Protein AF-A0A416JND5-F1 (afdb_monomer_lite)

Structure (mmCIF, N/CA/C/O backbone):
data_AF-A0A416JND5-F1
#
_entry.id   AF-A0A416JND5-F1
#
loop_
_atom_site.group_PDB
_atom_site.id
_atom_site.type_symbol
_atom_site.label_atom_id
_atom_site.label_alt_id
_atom_site.label_comp_id
_atom_site.label_asym_id
_atom_site.label_entity_id
_atom_site.label_seq_id
_atom_site.pdbx_PDB_ins_code
_atom_site.Cartn_x
_atom_site.Cartn_y
_atom_site.Cartn_z
_atom_site.occupancy
_atom_site.B_iso_or_equiv
_atom_site.auth_seq_id
_atom_site.auth_comp_id
_atom_site.auth_asym_id
_atom_site.auth_atom_id
_atom_site.pdbx_PDB_model_num
ATOM 1 N N . MET A 1 1 ? 14.324 0.500 -22.548 1.00 83.44 1 MET A N 1
ATOM 2 C CA . MET A 1 1 ? 14.168 0.278 -21.095 1.00 83.44 1 MET A CA 1
ATOM 3 C C . MET A 1 1 ? 13.022 1.147 -20.618 1.00 83.44 1 MET A C 1
ATOM 5 O O . MET A 1 1 ? 13.041 2.337 -20.909 1.00 83.44 1 MET A O 1
ATOM 9 N N . VAL A 1 2 ? 12.018 0.563 -19.969 1.00 88.62 2 VAL A N 1
ATOM 10 C CA . VAL A 1 2 ? 10.884 1.309 -19.400 1.00 88.62 2 VAL A CA 1
ATOM 11 C C . VAL A 1 2 ? 11.303 1.846 -18.028 1.00 88.62 2 VAL A C 1
ATOM 13 O O . VAL A 1 2 ? 12.015 1.160 -17.300 1.00 88.62 2 VAL A O 1
ATOM 16 N N . THR A 1 3 ? 10.933 3.083 -17.689 1.00 94.38 3 THR A N 1
ATOM 17 C CA . THR A 1 3 ? 11.276 3.712 -16.400 1.00 94.38 3 THR A CA 1
ATOM 18 C C . THR A 1 3 ? 10.143 4.614 -15.922 1.00 94.38 3 THR A C 1
ATOM 20 O O . THR A 1 3 ? 9.419 5.184 -16.734 1.00 94.38 3 THR A O 1
ATOM 23 N N . GLY A 1 4 ? 10.024 4.801 -14.607 1.00 94.75 4 GLY A N 1
ATOM 24 C CA . GLY A 1 4 ? 8.993 5.650 -14.015 1.00 94.75 4 GLY A CA 1
ATOM 25 C C . GLY A 1 4 ? 7.596 5.029 -14.066 1.00 94.75 4 GLY A C 1
ATOM 26 O O . GLY A 1 4 ? 7.442 3.817 -14.215 1.00 94.75 4 GLY A O 1
ATOM 27 N N . LYS A 1 5 ? 6.576 5.876 -13.889 1.00 95.94 5 LYS A N 1
ATOM 28 C CA . LYS A 1 5 ? 5.170 5.453 -13.891 1.00 95.94 5 LYS A CA 1
ATOM 29 C C . LYS A 1 5 ? 4.791 4.906 -15.262 1.00 95.94 5 LYS A C 1
ATOM 31 O O . LYS A 1 5 ? 5.008 5.589 -16.259 1.00 95.94 5 LYS A O 1
ATOM 36 N N . THR A 1 6 ? 4.226 3.710 -15.288 1.00 96.62 6 THR A N 1
ATOM 37 C CA . THR A 1 6 ? 3.816 3.026 -16.515 1.00 96.62 6 THR A CA 1
ATOM 38 C C . THR A 1 6 ? 2.480 2.346 -16.276 1.00 96.62 6 THR A C 1
ATOM 40 O O . THR A 1 6 ? 2.327 1.654 -15.275 1.00 96.62 6 THR A O 1
ATOM 43 N N . THR A 1 7 ? 1.544 2.531 -17.199 1.00 96.25 7 THR A N 1
ATOM 44 C CA . THR A 1 7 ? 0.264 1.824 -17.215 1.00 96.25 7 THR A CA 1
ATOM 45 C C . THR A 1 7 ? 0.305 0.794 -18.336 1.00 96.25 7 THR A C 1
ATOM 47 O O . THR A 1 7 ? 0.733 1.119 -19.446 1.00 96.25 7 THR A O 1
ATOM 50 N N . VAL A 1 8 ? -0.086 -0.437 -18.029 1.00 94.69 8 VAL A N 1
ATOM 51 C CA . VAL A 1 8 ? -0.178 -1.557 -18.966 1.00 94.69 8 VAL A CA 1
ATOM 52 C C . VAL A 1 8 ? -1.628 -2.012 -18.980 1.00 94.69 8 VAL A C 1
ATOM 54 O O . VAL A 1 8 ? -2.208 -2.207 -17.919 1.00 94.69 8 VAL A O 1
ATOM 57 N N . GLU A 1 9 ? -2.196 -2.149 -20.171 1.00 95.50 9 GLU A N 1
ATOM 58 C CA . GLU A 1 9 ? -3.510 -2.751 -20.374 1.00 95.50 9 GLU A CA 1
ATOM 59 C C . GLU A 1 9 ? -3.294 -4.148 -20.956 1.00 95.50 9 GLU A C 1
ATOM 61 O O . GLU A 1 9 ? -2.594 -4.281 -21.965 1.00 95.50 9 GLU A O 1
ATOM 66 N N . ASP A 1 10 ? -3.844 -5.172 -20.308 1.00 92.19 10 ASP A N 1
ATOM 67 C CA . ASP A 1 10 ? -3.801 -6.557 -20.781 1.00 92.19 10 ASP A CA 1
ATOM 68 C C . ASP A 1 10 ? -5.171 -7.202 -20.570 1.00 92.19 10 ASP A C 1
ATOM 70 O O . ASP A 1 10 ? -5.701 -7.193 -19.466 1.00 92.19 10 ASP A O 1
ATOM 74 N N . ASP A 1 11 ? -5.775 -7.686 -21.653 1.00 93.25 11 ASP A N 1
ATOM 75 C CA . ASP A 1 11 ? -7.131 -8.261 -21.678 1.00 93.25 11 ASP A CA 1
ATOM 76 C C . ASP A 1 11 ? -8.223 -7.409 -20.982 1.00 93.25 11 ASP A C 1
ATOM 78 O O . ASP A 1 11 ? -9.166 -7.924 -20.388 1.00 93.25 11 ASP A O 1
ATOM 82 N N . GLY A 1 12 ? -8.103 -6.077 -21.061 1.00 89.88 12 GLY A N 1
ATOM 83 C CA . GLY A 1 12 ? -9.039 -5.126 -20.447 1.00 89.88 12 GLY A CA 1
ATOM 84 C C . GLY A 1 12 ? -8.749 -4.784 -18.981 1.00 89.88 12 GLY A C 1
ATOM 85 O O . GLY A 1 12 ? -9.394 -3.887 -18.438 1.00 89.88 12 GLY A O 1
ATOM 86 N N . GLU A 1 13 ? -7.754 -5.425 -18.369 1.00 90.50 13 GLU A N 1
ATOM 87 C CA . GLU A 1 13 ? -7.263 -5.111 -17.028 1.00 90.50 13 GLU A CA 1
ATOM 88 C C . GLU A 1 13 ? -6.159 -4.051 -17.088 1.00 90.50 13 GLU A C 1
ATOM 90 O O . GLU A 1 13 ? -5.294 -4.072 -17.968 1.00 90.50 13 GLU A O 1
ATOM 95 N N . ILE A 1 14 ? -6.180 -3.105 -16.144 1.00 92.62 14 ILE A N 1
ATOM 96 C CA . ILE A 1 14 ? -5.231 -1.987 -16.092 1.00 92.62 14 ILE A CA 1
ATOM 97 C C . ILE A 1 14 ? -4.285 -2.161 -14.907 1.00 92.62 14 ILE A C 1
ATOM 99 O O . ILE A 1 14 ? -4.651 -1.927 -13.759 1.00 92.62 14 ILE A O 1
ATOM 103 N N . TYR A 1 15 ? -3.018 -2.402 -15.217 1.00 94.75 15 TYR A N 1
ATOM 104 C CA . TYR A 1 15 ? -1.936 -2.500 -14.246 1.00 94.75 15 TYR A CA 1
ATOM 105 C C . TYR A 1 15 ? -1.099 -1.219 -14.233 1.00 94.75 15 TYR A C 1
ATOM 107 O O . TYR A 1 15 ? -0.720 -0.672 -15.274 1.00 94.75 15 TYR A O 1
ATOM 115 N N . ASN A 1 16 ? -0.781 -0.712 -13.048 1.00 96.81 16 ASN A N 1
ATOM 116 C CA . ASN A 1 16 ? -0.055 0.532 -12.836 1.00 96.81 16 ASN A CA 1
ATOM 117 C C . ASN A 1 16 ? 1.250 0.282 -12.077 1.00 96.81 16 ASN A C 1
ATOM 119 O O . ASN A 1 16 ? 1.274 0.145 -10.861 1.00 96.81 16 ASN A O 1
ATOM 123 N N . TYR A 1 17 ? 2.374 0.359 -12.779 1.00 97.62 17 TYR A N 1
ATOM 124 C CA . TYR A 1 17 ? 3.701 0.100 -12.227 1.00 97.62 17 TYR A CA 1
ATOM 125 C C . TYR A 1 17 ? 4.507 1.381 -12.015 1.00 97.62 17 TYR A C 1
ATOM 127 O O . TYR A 1 17 ? 4.293 2.416 -12.659 1.00 97.62 17 TYR A O 1
ATOM 135 N N . TYR A 1 18 ? 5.543 1.277 -11.184 1.00 97.69 18 TYR A N 1
ATOM 136 C CA . TYR A 1 18 ? 6.674 2.197 -11.207 1.00 97.69 18 TYR A CA 1
ATOM 137 C C . TYR A 1 18 ? 7.955 1.422 -11.497 1.00 97.69 18 TYR A C 1
ATOM 139 O O . TYR A 1 18 ? 8.383 0.603 -10.693 1.00 97.69 18 TYR A O 1
ATOM 147 N N . PHE A 1 19 ? 8.607 1.716 -12.617 1.00 97.19 19 PHE A N 1
ATOM 148 C CA . PHE A 1 19 ? 9.883 1.105 -12.980 1.00 97.19 19 PHE A CA 1
ATOM 149 C C . PHE A 1 19 ? 11.061 1.909 -12.422 1.00 97.19 19 PHE A C 1
ATOM 151 O O . PHE A 1 19 ? 11.124 3.136 -12.576 1.00 97.19 19 PHE A O 1
ATOM 158 N N . ASP A 1 20 ? 12.017 1.228 -11.786 1.00 94.56 20 ASP A N 1
ATOM 159 C CA . ASP A 1 20 ? 13.251 1.844 -11.310 1.00 94.56 20 ASP A CA 1
ATOM 160 C C . ASP A 1 20 ? 13.988 2.540 -12.462 1.00 94.56 20 ASP A C 1
ATOM 162 O O . ASP A 1 20 ? 14.156 1.993 -13.553 1.00 94.56 20 ASP A O 1
ATOM 166 N N . LYS A 1 21 ? 14.445 3.771 -12.222 1.00 91.19 21 LYS A N 1
ATOM 167 C CA . LYS A 1 21 ? 15.022 4.611 -13.282 1.00 91.19 21 LYS A CA 1
ATOM 168 C C . LYS A 1 21 ? 16.394 4.138 -13.759 1.00 91.19 21 LYS A C 1
ATOM 170 O O . LYS A 1 21 ? 16.810 4.533 -14.844 1.00 91.19 21 LYS A O 1
ATOM 175 N N . LYS A 1 22 ? 17.111 3.360 -12.948 1.00 91.88 22 LYS A N 1
ATOM 176 C CA . LYS A 1 22 ? 18.462 2.882 -13.260 1.00 91.88 22 LYS A CA 1
ATOM 177 C C . LYS A 1 22 ? 18.431 1.460 -13.803 1.00 91.88 22 LYS A C 1
ATOM 179 O O . LYS A 1 22 ? 19.137 1.168 -14.759 1.00 91.88 22 LYS A O 1
ATOM 184 N N . LEU A 1 23 ? 17.630 0.602 -13.181 1.00 92.06 23 LEU A N 1
ATOM 185 C CA . LEU A 1 23 ? 17.584 -0.830 -13.451 1.00 92.06 23 LEU A CA 1
ATOM 186 C C . LEU A 1 23 ? 16.500 -1.212 -14.465 1.00 92.06 23 LEU A C 1
ATOM 188 O O . LEU A 1 23 ? 16.602 -2.268 -15.080 1.00 92.06 23 LEU A O 1
ATOM 192 N N . GLY A 1 24 ? 15.466 -0.382 -14.646 1.00 93.31 24 GLY A N 1
ATOM 193 C CA . GLY A 1 24 ? 14.378 -0.661 -15.586 1.00 93.31 24 GLY A CA 1
ATOM 194 C C . GLY A 1 24 ? 13.488 -1.838 -15.188 1.00 93.31 24 GLY A C 1
ATOM 195 O O . GLY A 1 24 ? 12.855 -2.435 -16.053 1.00 93.31 24 GLY A O 1
ATOM 196 N N . VAL A 1 25 ? 13.455 -2.181 -13.897 1.00 94.31 25 VAL A N 1
ATOM 197 C CA . VAL A 1 25 ? 12.605 -3.234 -13.319 1.00 94.31 25 VAL A CA 1
ATOM 198 C C . VAL A 1 25 ? 11.486 -2.611 -12.492 1.00 94.31 25 VAL A C 1
ATOM 200 O O . VAL A 1 25 ? 11.685 -1.553 -11.892 1.00 94.31 25 VAL A O 1
ATOM 203 N N . ALA A 1 26 ? 10.313 -3.245 -12.460 1.00 97.12 26 ALA A N 1
ATOM 204 C CA . ALA A 1 26 ? 9.201 -2.786 -11.634 1.00 97.12 26 ALA A CA 1
ATOM 205 C C . ALA A 1 26 ? 9.588 -2.817 -10.148 1.00 97.12 26 ALA A C 1
ATOM 207 O O . ALA A 1 26 ? 10.188 -3.780 -9.666 1.00 97.12 26 ALA A O 1
ATOM 208 N N . LEU A 1 27 ? 9.255 -1.749 -9.430 1.00 97.62 27 LEU A N 1
ATOM 209 C CA . LEU A 1 27 ? 9.383 -1.701 -7.984 1.00 97.62 27 LEU A CA 1
ATOM 210 C C . LEU A 1 27 ? 8.322 -2.601 -7.356 1.00 97.62 27 LEU A C 1
ATOM 212 O O . LEU A 1 27 ? 7.153 -2.512 -7.710 1.00 97.62 27 LEU A O 1
ATOM 216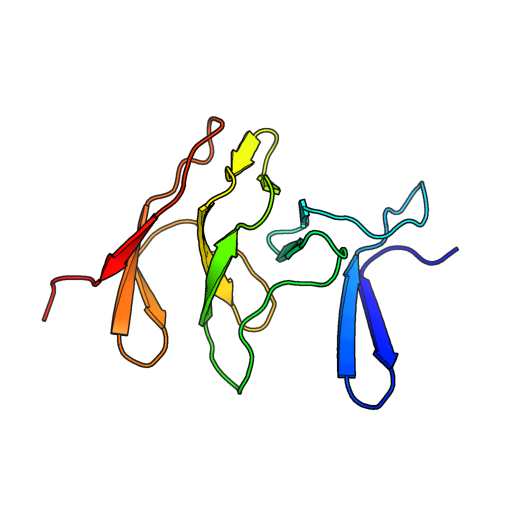 N N . LYS A 1 28 ? 8.741 -3.435 -6.407 1.00 98.19 28 LYS A N 1
ATOM 217 C CA . LYS A 1 28 ? 7.897 -4.401 -5.697 1.00 98.19 28 LYS A CA 1
ATOM 218 C C . LYS A 1 28 ? 7.975 -4.143 -4.200 1.00 98.19 28 LYS A C 1
ATOM 220 O O . LYS A 1 28 ? 9.021 -3.697 -3.722 1.00 98.19 28 LYS A O 1
ATOM 225 N N . ASN A 1 29 ? 6.892 -4.427 -3.479 1.00 98.25 29 ASN A N 1
ATOM 226 C CA . ASN A 1 29 ? 6.815 -4.342 -2.017 1.00 98.25 29 ASN A CA 1
ATOM 227 C C . ASN A 1 29 ? 7.408 -3.041 -1.454 1.00 98.25 29 ASN A C 1
ATOM 229 O O . ASN A 1 29 ? 8.249 -3.033 -0.549 1.00 98.25 29 ASN A O 1
ATOM 233 N N . THR A 1 30 ? 7.020 -1.907 -2.031 1.00 98.44 30 THR A N 1
ATOM 234 C CA . THR A 1 30 ? 7.558 -0.611 -1.620 1.00 98.44 30 THR A CA 1
ATOM 235 C C . THR A 1 30 ? 6.548 0.505 -1.782 1.00 98.44 30 THR A C 1
ATOM 237 O O . THR A 1 30 ? 5.650 0.458 -2.623 1.00 98.44 30 THR A O 1
ATOM 240 N N . VAL A 1 31 ? 6.729 1.547 -0.982 1.00 98.31 31 VAL A N 1
ATOM 241 C CA . VAL A 1 31 ? 6.016 2.804 -1.135 1.00 98.31 31 VAL A CA 1
ATOM 242 C C . VAL A 1 31 ? 6.902 3.784 -1.893 1.00 98.31 31 VAL A C 1
ATOM 244 O O . VAL A 1 31 ? 7.897 4.286 -1.364 1.00 98.31 31 VAL A O 1
ATOM 24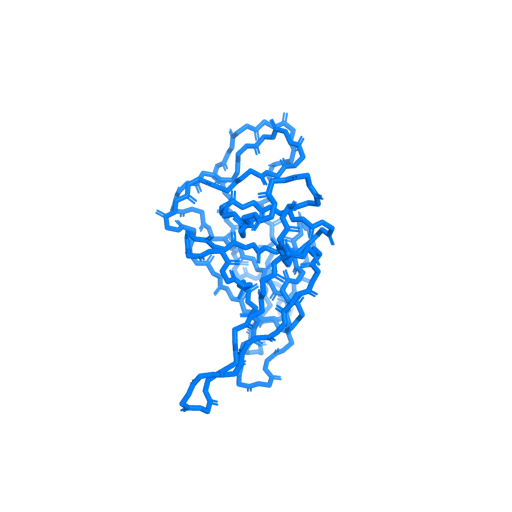7 N N . LYS A 1 32 ? 6.516 4.116 -3.126 1.00 97.62 32 LYS A N 1
ATOM 248 C CA . LYS A 1 32 ? 7.218 5.091 -3.963 1.00 97.62 32 LYS A CA 1
ATOM 249 C C . LYS A 1 32 ? 6.355 6.322 -4.190 1.00 97.62 32 LYS A C 1
ATOM 251 O O . LYS A 1 32 ? 5.239 6.243 -4.691 1.00 97.62 32 LYS A O 1
ATOM 256 N N . ASP A 1 33 ? 6.886 7.483 -3.810 1.00 95.81 33 ASP A N 1
ATOM 257 C CA . ASP A 1 33 ? 6.195 8.776 -3.891 1.00 95.81 33 ASP A CA 1
ATOM 258 C C . ASP A 1 33 ? 4.819 8.731 -3.195 1.00 95.81 33 ASP A C 1
ATOM 260 O O . ASP A 1 33 ? 3.828 9.278 -3.683 1.00 95.81 33 ASP A O 1
ATOM 264 N N . GLY A 1 34 ? 4.752 8.027 -2.059 1.00 97.38 34 GLY A N 1
ATOM 265 C CA . GLY A 1 34 ? 3.537 7.799 -1.275 1.00 97.38 34 GLY A CA 1
ATOM 266 C C . GLY A 1 34 ? 2.559 6.780 -1.867 1.00 97.38 34 GLY A C 1
ATOM 267 O O . GLY A 1 34 ? 1.498 6.603 -1.283 1.00 97.38 34 GLY A O 1
ATOM 268 N N . VAL A 1 35 ? 2.869 6.152 -3.006 1.00 98.44 35 VAL A N 1
ATOM 269 C CA . VAL A 1 35 ? 2.039 5.121 -3.651 1.00 98.44 35 VAL A CA 1
ATOM 270 C C . VAL A 1 35 ? 2.546 3.731 -3.288 1.00 98.44 35 VAL A C 1
ATOM 272 O O . VAL A 1 35 ? 3.753 3.507 -3.342 1.00 98.44 35 VAL A O 1
ATOM 275 N N . VAL A 1 36 ? 1.643 2.823 -2.926 1.00 98.56 36 VAL A N 1
ATOM 276 C CA . VAL A 1 36 ? 1.967 1.436 -2.567 1.00 98.56 36 VAL A CA 1
ATOM 277 C C . VAL A 1 36 ? 2.059 0.567 -3.822 1.00 98.56 36 VAL A C 1
ATOM 279 O O . VAL A 1 36 ? 1.146 0.589 -4.643 1.00 98.56 36 VAL A O 1
ATOM 282 N N . TYR A 1 37 ? 3.133 -0.214 -3.943 1.00 98.38 37 TYR A N 1
ATOM 283 C CA . TYR A 1 37 ? 3.293 -1.260 -4.956 1.00 98.38 37 TYR A CA 1
ATOM 284 C C . TYR A 1 37 ? 3.466 -2.618 -4.271 1.00 98.38 37 TYR A C 1
ATOM 286 O O . TYR A 1 37 ? 4.292 -2.748 -3.361 1.00 98.38 37 TYR A O 1
ATOM 294 N N . GLY A 1 38 ? 2.669 -3.602 -4.690 1.00 97.75 38 GLY A N 1
ATOM 295 C CA . GLY A 1 38 ? 2.600 -4.937 -4.092 1.00 97.75 38 GLY A CA 1
ATOM 296 C C . GLY A 1 38 ? 3.708 -5.897 -4.557 1.00 97.75 38 GLY A C 1
ATOM 297 O O . GLY A 1 38 ? 4.671 -5.466 -5.203 1.00 97.75 38 GLY A O 1
ATOM 298 N N . PRO A 1 39 ? 3.579 -7.206 -4.267 1.00 97.12 39 PRO A N 1
ATOM 299 C CA . PRO A 1 39 ? 4.588 -8.221 -4.610 1.00 97.12 39 PRO A CA 1
ATOM 300 C C . PRO A 1 39 ? 4.809 -8.395 -6.115 1.00 97.12 39 P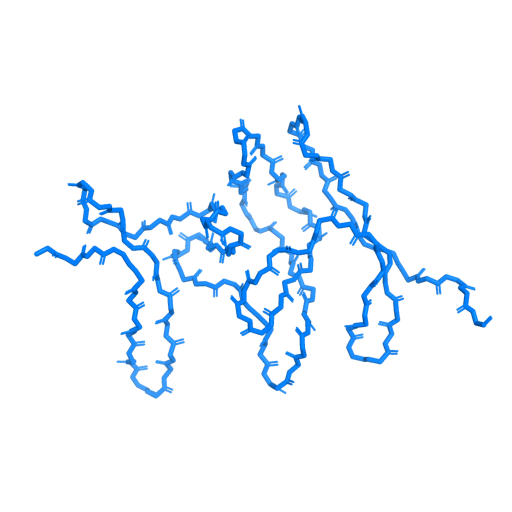RO A C 1
ATOM 302 O O . PRO A 1 39 ? 5.932 -8.622 -6.577 1.00 97.12 39 PRO A O 1
ATOM 305 N N . GLU A 1 40 ? 3.759 -8.200 -6.912 1.00 95.81 40 GLU A N 1
ATOM 306 C CA . GLU A 1 40 ? 3.856 -8.218 -8.376 1.00 95.81 40 GLU A CA 1
ATOM 307 C C . GLU A 1 40 ? 4.323 -6.884 -8.967 1.00 95.81 40 GLU A C 1
ATOM 309 O O . GLU A 1 40 ? 4.632 -6.789 -10.152 1.00 95.81 40 GLU A O 1
ATOM 314 N N . GLY A 1 41 ? 4.482 -5.866 -8.121 1.00 96.75 41 GLY A N 1
ATOM 315 C CA . GLY A 1 41 ? 4.926 -4.526 -8.494 1.00 96.75 41 GLY A CA 1
ATOM 316 C C . GLY A 1 41 ? 3.827 -3.652 -9.077 1.00 96.75 41 GLY A C 1
ATOM 317 O O . GLY A 1 41 ? 4.079 -2.484 -9.372 1.00 96.75 41 GLY A O 1
ATOM 318 N N . ASP A 1 42 ? 2.625 -4.201 -9.217 1.00 97.00 42 ASP A N 1
ATOM 319 C CA . ASP A 1 42 ? 1.434 -3.429 -9.518 1.00 97.00 42 ASP A CA 1
ATOM 320 C C . ASP A 1 42 ? 1.037 -2.549 -8.322 1.00 97.00 42 ASP A C 1
ATOM 322 O O . ASP A 1 42 ? 1.348 -2.849 -7.159 1.00 97.00 42 ASP A O 1
ATOM 326 N N . ARG A 1 43 ? 0.399 -1.420 -8.620 1.00 97.81 43 ARG A N 1
ATOM 327 C CA . ARG A 1 43 ? -0.086 -0.465 -7.632 1.00 97.81 43 ARG A CA 1
ATOM 328 C C . ARG A 1 43 ? -1.238 -1.089 -6.865 1.00 97.81 43 ARG A C 1
ATOM 330 O O . ARG A 1 43 ? -2.206 -1.541 -7.447 1.00 97.81 43 ARG A O 1
ATOM 337 N N . VAL A 1 44 ? -1.170 -0.985 -5.547 1.00 97.81 44 VAL A N 1
ATOM 338 C CA . VAL A 1 44 ? -2.309 -1.282 -4.681 1.00 97.81 44 VAL A CA 1
ATOM 339 C C . VAL A 1 44 ? -3.133 -0.008 -4.533 1.00 97.81 44 VAL A C 1
ATOM 341 O O . VAL A 1 44 ? -2.641 0.979 -3.975 1.00 97.81 44 VAL A O 1
ATOM 344 N N . ASP A 1 45 ? -4.368 -0.002 -5.019 1.00 96.62 45 ASP A N 1
ATOM 345 C CA . ASP A 1 45 ? -5.294 1.123 -4.921 1.00 96.62 45 ASP A CA 1
ATOM 346 C C . ASP A 1 45 ? -6.717 0.698 -4.540 1.00 96.62 45 ASP A C 1
ATOM 348 O O . ASP A 1 45 ? -7.005 -0.461 -4.259 1.00 96.62 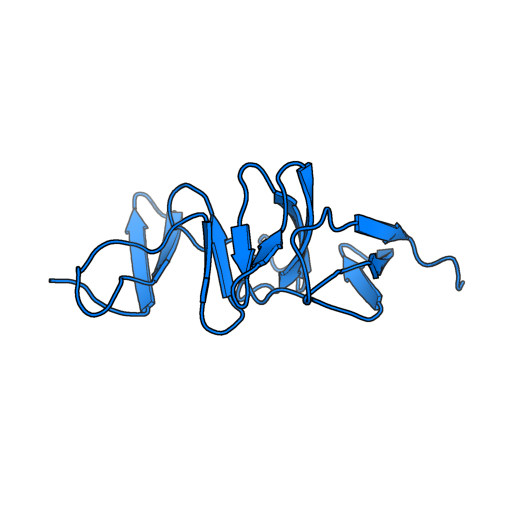45 ASP A O 1
ATOM 352 N N . ALA A 1 46 ? -7.581 1.696 -4.364 1.00 95.62 46 ALA A N 1
ATOM 353 C CA . ALA A 1 46 ? -8.995 1.466 -4.131 1.00 95.62 46 ALA A CA 1
ATOM 354 C C . ALA A 1 46 ? -9.726 1.333 -5.473 1.00 95.62 46 ALA A C 1
ATOM 356 O O . ALA A 1 46 ? -9.727 2.277 -6.267 1.00 95.62 46 ALA A O 1
ATOM 357 N N . GLU A 1 47 ? -10.359 0.183 -5.679 1.00 89.38 47 GLU A N 1
ATOM 358 C CA . GLU A 1 47 ? -11.110 -0.158 -6.888 1.00 89.38 47 GLU A CA 1
ATOM 359 C C . GLU A 1 47 ? -12.606 0.191 -6.756 1.00 89.38 47 GLU A C 1
ATOM 361 O O . GLU A 1 47 ? -13.054 0.746 -5.746 1.00 89.38 47 GLU A O 1
ATOM 366 N N . ASP A 1 48 ? -13.383 -0.087 -7.806 1.00 85.25 48 ASP A N 1
ATOM 367 C CA . ASP A 1 48 ? -14.849 0.055 -7.843 1.00 85.25 48 ASP A CA 1
ATOM 368 C C . ASP A 1 48 ? -15.381 1.460 -7.505 1.00 85.25 48 ASP A C 1
ATOM 370 O O . ASP A 1 48 ? -16.474 1.644 -6.969 1.00 85.25 48 ASP A O 1
ATOM 374 N N . GLY A 1 49 ? -14.597 2.494 -7.827 1.00 83.38 49 GLY A N 1
ATOM 375 C CA . GLY A 1 49 ? -14.957 3.892 -7.571 1.00 83.38 49 GLY A CA 1
ATOM 376 C C . GLY A 1 49 ? -14.808 4.325 -6.109 1.00 83.38 49 GLY A C 1
ATOM 377 O O . GLY A 1 49 ? -15.145 5.463 -5.765 1.00 83.38 49 GLY A O 1
ATOM 378 N N . ASN A 1 50 ? -14.264 3.465 -5.246 1.00 90.00 50 ASN A N 1
ATOM 379 C CA . ASN A 1 50 ? -14.032 3.795 -3.849 1.00 90.00 50 ASN A CA 1
ATOM 380 C C . ASN A 1 50 ? -12.893 4.801 -3.695 1.00 90.00 50 ASN A C 1
ATOM 382 O O . ASN A 1 50 ? -11.842 4.711 -4.319 1.00 90.00 50 ASN A O 1
ATOM 386 N N . THR A 1 51 ? -13.070 5.786 -2.810 1.00 95.38 51 THR A N 1
ATOM 387 C CA . THR A 1 51 ? -12.008 6.774 -2.545 1.00 95.38 51 THR A CA 1
ATOM 388 C C . THR A 1 51 ? -10.858 6.176 -1.738 1.00 95.38 51 THR A C 1
ATOM 390 O O . THR A 1 51 ? -9.719 6.622 -1.890 1.00 95.38 51 THR A O 1
ATOM 393 N N . ASN A 1 52 ? -11.146 5.207 -0.864 1.00 97.75 52 ASN A N 1
ATOM 394 C CA . ASN A 1 52 ? -10.146 4.480 -0.092 1.00 97.75 52 ASN A CA 1
ATOM 395 C C . ASN A 1 52 ? -10.560 3.013 0.077 1.00 97.75 52 ASN A C 1
ATOM 397 O O . ASN A 1 52 ? -11.752 2.739 0.181 1.00 97.75 52 ASN A O 1
ATOM 401 N N . ALA A 1 53 ? -9.582 2.118 0.193 1.00 97.69 53 ALA A N 1
ATOM 402 C CA . ALA A 1 53 ? -9.783 0.695 0.453 1.00 97.69 53 ALA A CA 1
ATOM 403 C C . ALA A 1 53 ? -8.799 0.197 1.517 1.00 97.69 53 ALA A C 1
ATOM 405 O O . ALA A 1 53 ? -7.677 0.705 1.626 1.00 97.69 53 ALA A O 1
ATOM 406 N N . LYS A 1 54 ? -9.224 -0.795 2.309 1.00 97.62 54 LYS A N 1
ATOM 407 C CA . LYS A 1 54 ? -8.321 -1.547 3.191 1.00 97.62 54 LYS A CA 1
ATOM 408 C C . LYS A 1 54 ? -7.530 -2.544 2.350 1.00 97.62 54 LYS A C 1
ATOM 410 O O . LYS A 1 54 ? -8.102 -3.216 1.503 1.00 97.62 54 LYS A O 1
ATOM 415 N N . TYR A 1 55 ? -6.247 -2.685 2.648 1.00 97.94 55 TYR A N 1
ATOM 416 C CA . TYR A 1 55 ? -5.381 -3.689 2.046 1.00 97.94 55 TYR A CA 1
ATOM 417 C C . TYR A 1 55 ? -4.654 -4.466 3.138 1.00 97.94 55 TYR A C 1
ATOM 419 O O . TYR A 1 55 ? -4.107 -3.870 4.072 1.00 97.94 55 TYR A O 1
ATOM 427 N N . ILE A 1 56 ? -4.662 -5.793 3.018 1.00 98.38 56 ILE A N 1
ATOM 428 C CA . ILE A 1 56 ? -3.906 -6.689 3.893 1.00 98.38 56 ILE A CA 1
ATOM 429 C C . ILE A 1 56 ? -2.550 -6.926 3.242 1.00 98.38 56 ILE A C 1
ATOM 431 O O . ILE A 1 56 ? -2.457 -7.422 2.122 1.00 98.38 56 ILE A O 1
ATOM 435 N N . VAL A 1 57 ? -1.495 -6.558 3.954 1.00 98.25 57 VAL A N 1
ATOM 436 C CA . VAL A 1 57 ? -0.120 -6.664 3.479 1.00 98.25 57 VAL A CA 1
ATOM 437 C C . VAL A 1 57 ? 0.301 -8.135 3.439 1.00 98.25 57 VAL A C 1
ATOM 439 O O . VAL A 1 57 ? 0.424 -8.780 4.476 1.00 98.25 57 VAL A O 1
ATOM 442 N N . THR A 1 58 ? 0.531 -8.673 2.241 1.00 98.00 58 THR A N 1
ATOM 443 C CA . THR A 1 58 ? 0.882 -10.090 2.026 1.00 98.00 58 THR A CA 1
ATOM 444 C C . THR A 1 58 ? 2.374 -10.392 2.205 1.00 98.00 58 THR A C 1
ATOM 446 O O . THR A 1 58 ? 2.735 -11.516 2.560 1.00 98.00 58 THR A O 1
ATOM 449 N N . GLU A 1 59 ? 3.233 -9.386 2.020 1.00 98.44 59 GLU A N 1
ATOM 450 C CA . GLU A 1 59 ? 4.690 -9.416 2.198 1.00 98.44 59 GLU A CA 1
ATOM 451 C C . GLU A 1 59 ? 5.176 -8.073 2.760 1.00 98.44 59 GLU A C 1
ATOM 453 O O . GLU A 1 59 ? 4.538 -7.053 2.517 1.00 98.44 59 GLU A O 1
ATOM 458 N N . ASP A 1 60 ? 6.301 -8.049 3.486 1.00 98.62 60 ASP A N 1
ATOM 459 C CA . ASP A 1 60 ? 6.857 -6.812 4.059 1.00 98.62 60 ASP A CA 1
ATOM 460 C C . ASP A 1 60 ? 7.016 -5.706 3.003 1.00 98.62 60 ASP A C 1
ATOM 462 O O . ASP A 1 60 ? 7.724 -5.888 2.012 1.00 98.62 60 ASP A O 1
ATOM 466 N N . ILE A 1 61 ? 6.449 -4.525 3.257 1.00 98.62 61 ILE A N 1
ATOM 467 C CA . ILE A 1 61 ? 6.546 -3.364 2.362 1.00 98.62 61 ILE A CA 1
ATOM 468 C C . ILE A 1 61 ? 7.565 -2.366 2.909 1.00 98.62 61 ILE A C 1
ATOM 470 O O . ILE A 1 61 ? 7.448 -1.890 4.037 1.00 98.62 61 ILE A O 1
ATOM 474 N N . THR A 1 62 ? 8.534 -1.969 2.083 1.00 98.50 62 THR A N 1
ATOM 475 C CA . THR A 1 62 ? 9.506 -0.925 2.438 1.00 98.50 62 THR A CA 1
ATOM 476 C C . THR A 1 62 ? 8.882 0.468 2.332 1.00 98.50 62 THR A C 1
ATOM 478 O O . THR A 1 62 ? 8.489 0.897 1.243 1.00 98.50 62 THR A O 1
ATOM 481 N N . TYR A 1 63 ? 8.867 1.214 3.436 1.00 97.81 63 TYR A N 1
ATOM 482 C CA . TYR A 1 63 ? 8.400 2.595 3.537 1.00 97.81 63 TYR A CA 1
ATOM 483 C C . TYR A 1 63 ? 9.381 3.444 4.359 1.00 97.81 63 TYR A C 1
ATOM 485 O O . TYR A 1 63 ? 9.647 3.157 5.520 1.00 97.81 63 TYR A O 1
ATOM 493 N N . ASN A 1 64 ? 9.925 4.508 3.757 1.00 94.38 64 ASN A N 1
ATOM 494 C CA . ASN A 1 64 ? 10.857 5.447 4.405 1.00 94.38 64 ASN A CA 1
ATOM 495 C C . ASN A 1 64 ? 12.057 4.791 5.123 1.00 94.38 64 ASN A C 1
ATOM 497 O O . ASN A 1 64 ? 12.531 5.304 6.130 1.00 94.38 64 ASN A O 1
ATOM 501 N N . GLY A 1 65 ? 12.569 3.676 4.594 1.00 95.94 65 GLY A N 1
ATOM 502 C CA . GLY A 1 65 ? 13.704 2.953 5.182 1.00 95.94 65 GLY A CA 1
ATOM 503 C C . GLY A 1 65 ? 13.333 1.956 6.284 1.00 95.94 65 GLY A C 1
ATOM 504 O O . GLY A 1 65 ? 14.226 1.307 6.816 1.00 95.94 65 GLY A O 1
ATOM 505 N N . HIS A 1 66 ? 12.041 1.803 6.574 1.00 97.81 66 HIS A N 1
ATOM 506 C CA . HIS A 1 66 ? 11.487 0.831 7.515 1.00 97.81 66 HIS A CA 1
ATOM 507 C C . HIS A 1 66 ? 10.491 -0.093 6.817 1.00 97.81 66 HIS A C 1
ATOM 509 O O . HIS A 1 66 ? 10.135 0.120 5.654 1.00 97.81 66 HIS A O 1
ATOM 515 N N . LYS A 1 67 ? 10.024 -1.113 7.531 1.00 98.50 67 LYS A N 1
ATOM 516 C CA . LYS A 1 67 ? 9.047 -2.077 7.033 1.00 98.50 67 LYS A CA 1
ATOM 517 C C . LYS A 1 67 ? 7.664 -1.876 7.638 1.00 98.50 67 LYS A C 1
ATOM 519 O O . LYS A 1 67 ? 7.497 -1.824 8.854 1.00 98.50 67 LYS A O 1
ATOM 524 N N . ILE A 1 68 ? 6.660 -1.873 6.769 1.00 98.62 68 ILE A N 1
ATOM 525 C CA . ILE A 1 68 ? 5.296 -2.248 7.132 1.00 98.62 68 ILE A CA 1
ATOM 526 C C . ILE A 1 68 ? 5.257 -3.771 7.043 1.00 98.62 68 ILE A C 1
ATOM 528 O O . ILE A 1 68 ? 5.393 -4.325 5.951 1.00 98.62 68 ILE A O 1
ATOM 532 N N . LEU A 1 69 ? 5.159 -4.438 8.190 1.00 98.69 69 LEU A N 1
ATOM 533 C CA . LEU A 1 69 ? 5.300 -5.891 8.257 1.00 98.69 69 LEU A CA 1
ATOM 534 C C . LEU A 1 69 ? 4.132 -6.605 7.573 1.00 98.69 69 LEU A C 1
ATOM 536 O O . LEU A 1 69 ? 3.010 -6.087 7.537 1.00 98.69 69 LEU A O 1
ATOM 540 N N . LYS A 1 70 ? 4.392 -7.818 7.084 1.00 98.56 70 LYS A N 1
ATOM 541 C CA . LYS A 1 70 ? 3.348 -8.763 6.675 1.00 98.56 70 LYS A CA 1
ATOM 542 C C . LYS A 1 70 ? 2.209 -8.841 7.711 1.00 98.56 70 LYS A C 1
ATOM 544 O O . LYS A 1 70 ? 2.428 -8.675 8.909 1.00 98.56 70 LYS A O 1
ATOM 549 N N . ASP A 1 71 ? 0.994 -9.072 7.219 1.00 98.38 71 ASP A N 1
ATOM 550 C CA . ASP A 1 71 ? -0.270 -9.150 7.964 1.00 98.38 71 ASP A CA 1
ATOM 551 C C . ASP A 1 71 ? -0.744 -7.809 8.558 1.00 98.38 71 ASP A C 1
ATOM 553 O O . ASP A 1 71 ? -1.785 -7.742 9.215 1.00 98.38 71 ASP A O 1
ATOM 557 N N . SER A 1 72 ? -0.038 -6.707 8.275 1.00 98.69 72 SER A N 1
ATOM 558 C CA . SER A 1 72 ? -0.548 -5.360 8.537 1.00 98.69 72 SER A CA 1
ATOM 559 C C . SER A 1 72 ? -1.811 -5.078 7.730 1.00 98.69 72 SER A C 1
ATOM 561 O O . SER A 1 72 ? -1.944 -5.509 6.584 1.00 98.69 72 SER A O 1
ATOM 563 N N . VAL A 1 73 ? -2.693 -4.251 8.287 1.00 98.62 73 VAL A N 1
ATOM 564 C CA . VAL A 1 73 ? -3.813 -3.665 7.545 1.00 98.62 73 VAL A CA 1
ATOM 565 C C . VAL A 1 73 ? -3.526 -2.188 7.325 1.00 98.62 73 VAL A C 1
ATOM 567 O O . VAL A 1 73 ? -3.371 -1.426 8.280 1.00 98.62 73 VAL A O 1
ATOM 570 N N . ILE A 1 74 ? -3.460 -1.784 6.059 1.00 98.50 74 ILE A N 1
ATOM 571 C CA . ILE A 1 74 ? -3.247 -0.395 5.638 1.00 98.50 74 ILE A CA 1
ATOM 572 C C . ILE A 1 74 ? -4.461 0.116 4.867 1.00 98.50 74 ILE A C 1
ATOM 574 O O . ILE A 1 74 ? -5.303 -0.665 4.427 1.00 98.50 74 ILE A O 1
ATOM 578 N N . ILE A 1 75 ? -4.546 1.433 4.679 1.00 98.44 75 ILE A N 1
ATOM 579 C CA . ILE A 1 75 ? -5.546 2.042 3.798 1.00 98.44 75 ILE A CA 1
ATOM 580 C C . ILE A 1 75 ? -4.840 2.785 2.671 1.00 98.44 75 ILE A C 1
ATOM 582 O O . ILE A 1 75 ? -3.932 3.584 2.914 1.00 98.44 75 ILE A O 1
ATOM 586 N N . VAL A 1 76 ? -5.287 2.540 1.443 1.00 98.31 76 VAL A N 1
ATOM 587 C CA . VAL A 1 76 ? -4.829 3.227 0.231 1.00 98.31 76 VAL A CA 1
ATOM 588 C C . VAL A 1 76 ? -5.964 4.034 -0.388 1.00 98.31 76 VAL A C 1
ATOM 590 O O . VAL A 1 76 ? -7.132 3.716 -0.179 1.00 98.31 76 VAL A O 1
ATOM 593 N N . SER A 1 77 ? -5.642 5.097 -1.128 1.00 97.88 77 SER A N 1
ATOM 594 C CA . SER A 1 77 ? -6.625 5.819 -1.948 1.00 97.88 77 SER A CA 1
ATOM 595 C C . SER A 1 77 ? -6.860 5.153 -3.310 1.00 97.88 77 SER A C 1
ATOM 597 O O . SER A 1 77 ? -6.083 4.294 -3.718 1.00 97.88 77 SER A O 1
ATOM 599 N N . SER A 1 78 ? -7.830 5.650 -4.082 1.00 96.00 78 SER A N 1
ATOM 600 C CA . SER A 1 78 ? -8.042 5.292 -5.504 1.00 96.00 78 SER A CA 1
ATOM 601 C C . SER A 1 78 ? -6.854 5.569 -6.433 1.00 96.00 78 SER A C 1
ATOM 603 O O . SER A 1 78 ? -6.822 5.135 -7.574 1.00 96.00 78 SER A O 1
ATOM 605 N N . THR A 1 79 ? -5.854 6.316 -5.966 1.00 95.69 79 THR A N 1
ATOM 606 C CA . THR A 1 79 ? -4.598 6.559 -6.696 1.00 95.69 79 THR A CA 1
ATOM 607 C C . THR A 1 79 ? -3.420 5.821 -6.053 1.00 95.69 79 THR A C 1
ATOM 609 O O . THR A 1 79 ? -2.266 6.218 -6.231 1.00 95.69 79 THR A O 1
ATOM 612 N N . GLY A 1 80 ? -3.715 4.843 -5.197 1.00 97.56 80 GLY A N 1
ATOM 613 C CA . GLY A 1 80 ? -2.777 4.023 -4.435 1.00 97.56 80 GLY A CA 1
ATOM 614 C C . GLY A 1 80 ? -2.016 4.743 -3.328 1.00 97.56 80 GLY A C 1
ATOM 615 O O . GLY A 1 80 ? -0.994 4.242 -2.862 1.00 97.56 80 GLY A O 1
ATOM 616 N N . LYS A 1 81 ? -2.452 5.941 -2.906 1.00 98.12 81 LYS A N 1
ATOM 617 C CA . LYS A 1 81 ? -1.733 6.701 -1.872 1.00 98.12 81 LYS A CA 1
ATOM 618 C C . LYS A 1 81 ? -1.931 6.069 -0.503 1.00 98.12 81 LYS A C 1
ATOM 620 O O . LYS A 1 81 ? -3.066 5.988 -0.040 1.00 98.12 81 LYS A O 1
ATOM 625 N N . LEU A 1 82 ? -0.833 5.720 0.161 1.00 98.50 82 LEU A N 1
ATOM 626 C CA . LEU A 1 82 ? -0.839 5.214 1.529 1.00 98.50 82 LEU A CA 1
ATOM 627 C C . LEU A 1 82 ? -1.371 6.277 2.498 1.00 98.50 82 LEU A C 1
ATOM 629 O O . LEU A 1 82 ? -0.867 7.403 2.548 1.00 98.50 82 LEU A O 1
ATOM 633 N N . ARG A 1 83 ? -2.364 5.911 3.306 1.00 98.00 83 ARG A N 1
ATOM 634 C CA . ARG A 1 83 ? -2.823 6.703 4.447 1.00 98.00 83 ARG A CA 1
ATOM 635 C C . ARG A 1 83 ? -2.025 6.300 5.680 1.00 98.00 83 ARG A C 1
ATOM 637 O O . ARG A 1 83 ? -2.034 5.141 6.077 1.00 98.00 83 ARG A O 1
ATOM 644 N N . THR A 1 84 ? -1.336 7.263 6.280 1.00 97.38 84 THR A N 1
ATOM 645 C CA . THR A 1 84 ? -0.421 7.003 7.400 1.00 97.38 84 THR A CA 1
ATOM 646 C C . THR A 1 84 ? -0.950 7.497 8.737 1.00 97.38 84 THR A C 1
ATOM 648 O O . THR A 1 84 ? -0.331 7.237 9.750 1.00 97.38 84 THR A O 1
ATOM 651 N N . SER A 1 85 ? -2.034 8.265 8.782 1.00 96.31 85 SER A N 1
ATOM 652 C CA . SER A 1 85 ? -2.573 8.775 10.044 1.00 96.31 85 SER A CA 1
ATOM 653 C C . SER A 1 85 ? -3.985 9.325 9.882 1.00 96.31 85 SER A C 1
ATOM 655 O O . SER A 1 85 ? -4.474 9.522 8.765 1.00 96.31 85 SER A O 1
ATOM 657 N N . GLY A 1 86 ? -4.611 9.612 11.024 1.00 95.75 86 GLY A N 1
ATOM 658 C CA . GLY A 1 86 ? -5.957 10.163 11.109 1.00 95.75 86 GLY A CA 1
ATOM 659 C C . GLY A 1 86 ? -7.028 9.105 10.881 1.00 95.75 86 GLY A C 1
ATOM 660 O O . GLY A 1 86 ? -6.751 7.905 10.917 1.00 95.75 86 GLY A O 1
ATOM 661 N N . SER A 1 87 ? -8.248 9.576 10.638 1.00 95.88 87 SER A N 1
ATOM 662 C CA . SER A 1 87 ? -9.385 8.713 10.342 1.00 95.88 87 SER A CA 1
ATOM 663 C C . SER A 1 87 ? -9.876 8.920 8.913 1.00 95.88 87 SER A C 1
ATOM 665 O O . SER A 1 87 ? -9.984 10.056 8.442 1.00 95.88 87 SER A O 1
ATOM 667 N N . VAL A 1 88 ? -10.246 7.840 8.234 1.00 95.81 88 VAL A N 1
ATOM 668 C CA . VAL A 1 88 ? -10.724 7.855 6.845 1.00 95.81 88 VAL A CA 1
ATOM 669 C C . VAL A 1 88 ? -11.960 6.976 6.686 1.00 95.81 88 VAL A C 1
ATOM 671 O O . VAL A 1 88 ? -12.136 6.005 7.416 1.00 95.81 88 VAL A O 1
ATOM 674 N N . LYS A 1 89 ? -12.839 7.324 5.740 1.00 94.94 89 LYS A N 1
ATOM 675 C CA . LYS A 1 89 ? -13.990 6.485 5.393 1.00 94.94 89 LYS A CA 1
ATOM 676 C C . LYS A 1 89 ? -13.601 5.447 4.342 1.00 94.94 89 LYS A C 1
ATOM 678 O O . LYS A 1 89 ? -12.990 5.806 3.331 1.00 94.94 89 LYS A O 1
ATOM 683 N N . VAL A 1 90 ? -14.005 4.209 4.592 1.00 95.31 90 VAL A N 1
ATOM 684 C CA . VAL A 1 90 ? -13.969 3.065 3.676 1.00 95.31 90 VAL A CA 1
ATOM 685 C C . VAL A 1 90 ? -15.381 2.484 3.690 1.00 95.31 90 VAL A C 1
ATOM 687 O O . VAL A 1 90 ? -15.892 2.177 4.764 1.00 95.31 90 VAL A O 1
ATOM 690 N N . ASP A 1 91 ? -16.045 2.449 2.536 1.00 90.56 91 ASP A N 1
ATOM 691 C CA . ASP A 1 91 ? -17.414 1.926 2.373 1.00 90.56 91 ASP A CA 1
ATOM 692 C C . ASP A 1 91 ? -18.434 2.479 3.385 1.00 90.56 91 ASP A C 1
ATOM 694 O O . ASP A 1 91 ? -19.256 1.772 3.960 1.00 90.56 91 ASP A O 1
ATOM 698 N N . GLY A 1 92 ? -18.359 3.787 3.652 1.00 90.50 92 GLY A N 1
ATOM 699 C CA . GLY A 1 92 ? -19.252 4.480 4.588 1.00 90.50 92 GLY A CA 1
ATOM 700 C C . GLY A 1 92 ? -18.875 4.349 6.069 1.00 90.50 92 GLY A C 1
ATOM 701 O O . GLY A 1 92 ? -19.305 5.189 6.863 1.00 90.50 92 GLY A O 1
ATOM 702 N N . VAL A 1 93 ? -18.010 3.401 6.434 1.00 94.19 93 VAL A N 1
ATOM 703 C CA . VAL A 1 93 ? -17.506 3.207 7.801 1.00 94.19 93 VAL A CA 1
ATOM 704 C C . VAL A 1 93 ? -16.222 4.008 8.007 1.00 94.19 93 VAL A C 1
ATOM 706 O O . VAL A 1 93 ? -15.340 4.046 7.148 1.00 94.19 93 VAL A O 1
ATOM 709 N N . LYS A 1 94 ? -16.114 4.704 9.141 1.00 96.12 94 LYS A N 1
ATOM 710 C CA . LYS A 1 94 ? -14.932 5.499 9.494 1.00 96.12 94 LYS A CA 1
ATOM 711 C C . LYS A 1 94 ? -13.937 4.620 10.255 1.00 96.12 94 LYS A C 1
ATOM 713 O O . LYS A 1 94 ? -14.330 3.960 11.209 1.00 96.12 94 LYS A O 1
ATOM 718 N N . TYR A 1 95 ? -12.673 4.641 9.846 1.00 97.31 95 TYR A N 1
ATOM 719 C CA . TYR A 1 95 ? -11.580 3.886 10.456 1.00 97.31 95 TYR A CA 1
ATOM 720 C C . TYR A 1 95 ? -10.458 4.819 10.904 1.00 97.31 95 TYR A C 1
ATOM 722 O O . TYR A 1 95 ? -10.071 5.704 10.141 1.00 97.31 95 TYR A O 1
ATOM 730 N N . ASP A 1 96 ? -9.909 4.584 12.092 1.00 97.81 96 ASP A N 1
ATOM 731 C CA . ASP A 1 96 ? -8.683 5.196 12.601 1.00 97.81 96 ASP A CA 1
ATOM 732 C C . ASP A 1 96 ? -7.456 4.380 12.188 1.00 97.81 96 ASP A C 1
ATOM 734 O O . ASP A 1 96 ? -7.475 3.148 12.205 1.00 97.81 96 ASP A O 1
ATOM 738 N N . ILE A 1 97 ? -6.390 5.078 11.797 1.00 98.19 97 ILE A N 1
ATOM 739 C CA . ILE A 1 97 ? -5.145 4.474 11.315 1.00 98.19 97 ILE A CA 1
ATOM 740 C C . ILE A 1 97 ? -4.106 4.463 12.435 1.00 98.19 97 ILE A C 1
ATOM 742 O O . ILE A 1 97 ? -3.696 5.518 12.927 1.00 98.19 97 ILE A O 1
ATOM 746 N N . HIS A 1 98 ? -3.614 3.272 12.773 1.00 97.94 98 HIS A N 1
ATOM 747 C CA . HIS A 1 98 ? -2.532 3.062 13.729 1.00 97.94 98 HIS A CA 1
ATOM 748 C C . HIS A 1 98 ? -1.270 2.609 12.993 1.00 97.94 98 HIS A C 1
ATOM 750 O O . HIS A 1 98 ? -1.078 1.429 12.693 1.00 97.94 98 HIS A O 1
ATOM 756 N N . SER A 1 99 ? -0.408 3.578 12.693 1.00 97.06 99 SER A N 1
ATOM 757 C CA . SER A 1 99 ? 0.848 3.374 11.973 1.00 97.06 99 SER A CA 1
ATOM 758 C C . SER A 1 99 ? 2.066 3.594 12.865 1.00 97.06 99 SER A C 1
ATOM 760 O O . SER A 1 99 ? 2.025 4.447 13.755 1.00 97.06 99 SER A O 1
ATOM 762 N N . ASN A 1 100 ? 3.192 2.976 12.514 1.00 95.88 100 ASN A N 1
ATOM 763 C CA . ASN A 1 100 ? 4.512 3.401 12.972 1.00 95.88 100 ASN A CA 1
ATOM 764 C C . ASN A 1 100 ? 5.436 3.601 11.766 1.00 95.88 100 ASN A C 1
ATOM 766 O O . ASN 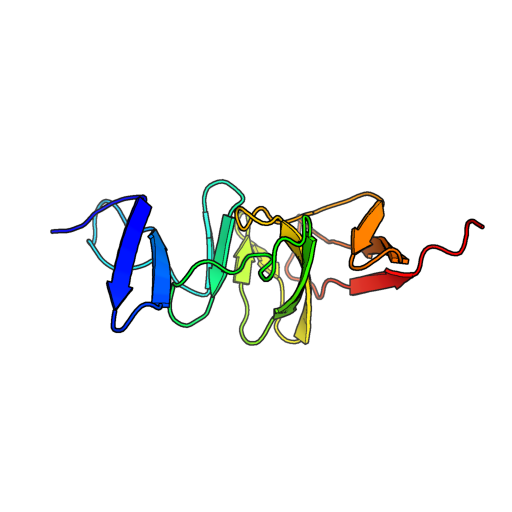A 1 100 ? 5.639 2.693 10.967 1.00 95.88 100 ASN A O 1
ATOM 770 N N . THR A 1 101 ? 5.960 4.815 11.613 1.00 94.69 101 THR A N 1
ATOM 771 C CA . THR A 1 101 ? 6.783 5.212 10.460 1.00 94.69 101 THR A CA 1
ATOM 772 C C . THR A 1 101 ? 8.261 5.376 10.813 1.00 94.69 101 THR A C 1
ATOM 774 O O . THR A 1 101 ? 8.995 5.984 10.034 1.00 94.69 101 THR A O 1
ATOM 777 N N . LYS A 1 102 ? 8.672 4.967 12.018 1.00 95.12 102 LYS A N 1
ATOM 778 C CA . LYS A 1 102 ? 10.017 5.201 12.570 1.00 95.12 102 LYS A CA 1
ATOM 779 C C . LYS A 1 102 ? 10.793 3.915 12.847 1.00 95.12 102 LYS A C 1
ATOM 781 O O . LYS A 1 102 ? 11.969 3.982 13.187 1.00 95.12 102 LYS A O 1
ATOM 786 N N . GLU A 1 103 ? 10.130 2.773 12.743 1.00 97.06 103 GLU A N 1
ATOM 787 C CA . GLU A 1 103 ? 10.706 1.446 12.906 1.00 97.06 103 GLU A CA 1
ATOM 788 C C . GLU A 1 103 ? 9.848 0.424 12.159 1.00 97.06 103 GLU A C 1
ATOM 790 O O . GLU A 1 103 ? 8.745 0.736 11.699 1.00 97.06 103 GLU A O 1
ATOM 795 N N . ASP A 1 104 ? 10.371 -0.790 12.039 1.00 98.50 104 ASP A N 1
ATOM 796 C CA . ASP A 1 104 ? 9.652 -1.908 11.443 1.00 98.50 104 ASP A CA 1
ATOM 797 C C . ASP A 1 104 ? 8.491 -2.310 12.358 1.00 98.50 104 ASP A C 1
ATOM 799 O O . ASP A 1 104 ? 8.698 -2.616 13.533 1.00 98.50 104 ASP A O 1
ATOM 803 N N . ALA A 1 105 ? 7.262 -2.298 11.842 1.00 98.31 105 ALA A N 1
ATOM 804 C CA . ALA A 1 105 ? 6.084 -2.522 12.673 1.00 98.31 105 ALA A CA 1
ATOM 805 C C . ALA A 1 105 ? 4.879 -3.051 11.894 1.00 98.31 105 ALA A C 1
ATOM 807 O O . ALA A 1 105 ? 4.710 -2.793 10.699 1.00 98.31 105 ALA A O 1
ATOM 808 N N . THR A 1 106 ? 3.989 -3.729 12.618 1.00 98.44 106 THR A N 1
ATOM 809 C CA . THR A 1 106 ? 2.646 -4.060 12.137 1.00 98.44 106 THR A CA 1
ATOM 810 C C . THR A 1 106 ? 1.742 -2.838 12.246 1.00 98.44 106 THR A C 1
ATOM 812 O O . THR A 1 106 ? 1.677 -2.193 13.294 1.00 98.44 106 THR A O 1
ATOM 815 N N . TRP A 1 107 ? 1.038 -2.513 11.165 1.00 98.25 107 TRP A N 1
ATOM 816 C CA . TRP A 1 107 ? 0.044 -1.441 11.140 1.00 98.25 107 TRP A CA 1
ATOM 817 C C . TRP A 1 107 ? -1.357 -2.023 11.261 1.00 98.25 107 TRP A C 1
ATOM 819 O O . TRP A 1 107 ? -1.636 -3.117 10.766 1.00 98.25 107 TRP A O 1
ATOM 829 N N . THR A 1 108 ? -2.247 -1.289 11.922 1.00 98.44 108 THR A N 1
ATOM 830 C CA . THR A 1 108 ? -3.639 -1.710 12.103 1.00 98.44 108 THR A CA 1
ATOM 831 C C . THR A 1 108 ? -4.595 -0.566 11.812 1.00 98.44 108 THR A C 1
ATOM 833 O O . THR A 1 108 ? -4.229 0.611 11.862 1.00 98.44 108 THR A O 1
ATOM 836 N N . VAL A 1 109 ? -5.843 -0.923 11.521 1.00 97.75 109 VAL A N 1
ATOM 837 C CA . VAL A 1 109 ? -6.951 0.023 11.401 1.00 97.75 109 VAL A CA 1
ATOM 838 C C . VAL A 1 109 ? -8.113 -0.460 12.252 1.00 97.75 109 VAL A C 1
ATOM 840 O O . VAL A 1 109 ? -8.399 -1.657 12.288 1.00 97.75 109 VAL A O 1
ATOM 843 N N . THR A 1 110 ? -8.782 0.456 12.940 1.00 97.00 110 THR A N 1
ATOM 844 C CA . THR A 1 110 ? -9.925 0.139 13.811 1.00 97.00 110 THR A CA 1
ATOM 845 C C . THR A 1 110 ? -11.100 1.029 13.468 1.00 97.00 110 THR A C 1
ATOM 847 O O . THR A 1 110 ? -10.898 2.189 13.122 1.00 97.00 110 THR A O 1
ATOM 850 N N . GLU A 1 111 ? -12.324 0.519 13.561 1.00 96.06 111 GLU A N 1
ATOM 851 C CA . GLU A 1 111 ? -13.510 1.360 13.379 1.00 96.06 111 GLU A CA 1
ATOM 852 C C . GLU A 1 111 ? -13.533 2.480 14.422 1.00 96.06 111 GLU A C 1
ATOM 854 O O . GLU A 1 111 ? -13.263 2.259 15.604 1.00 96.06 111 GLU A O 1
ATOM 859 N N . SER A 1 112 ? -13.811 3.700 13.970 1.00 91.50 112 SER A N 1
ATOM 860 C CA . SER A 1 112 ? -13.891 4.869 14.836 1.00 91.50 112 SER A CA 1
ATOM 861 C C . SER A 1 112 ? -15.181 4.819 15.650 1.00 91.50 112 SER A C 1
ATOM 863 O O . SER A 1 112 ? -16.272 4.868 15.088 1.00 91.50 112 SER A O 1
ATOM 865 N N . ASN A 1 113 ? -15.066 4.836 16.977 1.00 78.94 113 ASN A N 1
ATOM 866 C CA . ASN A 1 113 ? -16.216 4.781 17.891 1.00 78.94 113 ASN A CA 1
ATOM 867 C C . ASN A 1 113 ? -17.005 6.101 18.024 1.00 78.94 113 ASN A C 1
ATOM 869 O O . ASN A 1 113 ? -17.947 6.171 18.810 1.00 78.94 113 ASN A O 1
ATOM 873 N N . ASN A 1 114 ? -16.643 7.154 17.288 1.00 58.50 114 ASN A N 1
ATOM 874 C CA . ASN A 1 114 ? -17.365 8.426 17.343 1.00 58.50 114 ASN A CA 1
ATOM 875 C C . ASN A 1 114 ? -18.557 8.403 16.375 1.00 58.50 114 ASN A C 1
ATOM 877 O O . ASN A 1 114 ? -18.412 8.801 15.213 1.00 58.50 114 ASN A O 1
ATOM 881 N N . GLN A 1 115 ? -19.702 7.926 16.877 1.00 49.31 115 GLN A N 1
ATOM 882 C CA . GLN A 1 115 ? -21.031 8.310 16.385 1.00 49.31 115 GLN A CA 1
ATOM 883 C C . GLN A 1 115 ? -21.347 9.758 16.765 1.00 49.31 115 GLN A C 1
ATOM 885 O O . GLN A 1 115 ? -20.985 10.165 17.893 1.00 49.31 115 GLN A O 1
#

pLDDT: mean 95.11, std 6.52, range [49.31, 98.69]

Seque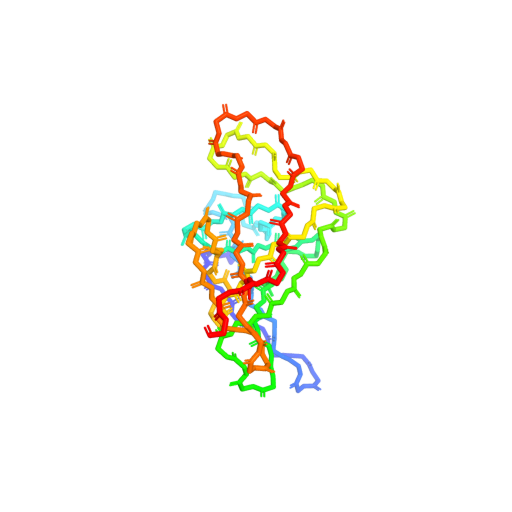nce (115 aa):
MVTGKTTVEDDGEIYNYYFDKKLGVALKNTVKDGVVYGPEGDRVDAEDGNTNAKYIVTEDITYNGHKILKDSVIIVSSTGKLRTSGSVKVDGVKYDIHSNTKEDATWTVTESNNQ

Foldseek 3Di:
DDAAWDWDADPNDIFIFGAHPPPRHTDEQEQDPQWGAHRVRTTDEDPPPWQKDKDQHCAWHDDPNATQHHRAIWMAGNRRGTDAADWDDDPNFIKGKAHDRPYHDGIYIDTDPDD

Secondary structure (DSSP, 8-state):
---EEEEEEETTEEEEEEE-TTT--B--SEEETTEEE-TTSBB----TT-SEEEEE-SSPEEETTEEE-TT-EEEEETT-BEE-SSEEEETTEEEEEE--SSSSB--EEEE----

Radius of gyration: 14.57 Å; chains: 1; bounding box: 40×20×40 Å